Protein AF-A0A9D3Z5L4-F1 (afdb_monomer_lite)

Organism: Dreissena polymorpha (NCBI:txid45954)

Foldseek 3Di:
DDDPDPPDPPDPPPPDDPVNCVCVVVVVVVVVVVLVVVCVVVVNDPPVDPVVVVVVVVVVVVVVVVVVVVVVCCVVVPPDDVDVFDADPPPRDTDDPVPPVVVVVVVVVVVVVVVVPDDDD

Radius of gyration: 31.73 Å; chains: 1; bounding box: 49×36×101 Å

pLDDT: mean 70.04, std 13.95, range [32.72, 93.44]

Secondary structure (DSSP, 8-state):
--------S----TT--HHHHHHHHHHHHHHHHHHHHHHHHHT----SSHHHHHHHHHHHHHHHHHHHHHHHHHHHT-S----SS-B-TTT-PBPPGGG-HHHHHHHHHHHHHHHTT----

Sequence (121 aa):
MRSLKNTGRHSHSSGNSEVMNNPWTFSAHVTSEYNSAMQDFTELAYTINPKHKDSTEVLIKGDASDLEKMQTKITNCSPYTAYPLLKNIVNWIMAGSDVNVHALQEVRNKIIRYIVGKSTT

Structure (mmCIF, N/CA/C/O backbone):
data_AF-A0A9D3Z5L4-F1
#
_entry.id   AF-A0A9D3Z5L4-F1
#
loop_
_atom_site.group_PDB
_atom_site.id
_atom_site.type_symbol
_atom_site.label_atom_id
_atom_site.label_alt_id
_atom_site.label_comp_id
_atom_site.label_asym_id
_atom_site.label_entity_id
_atom_site.label_seq_id
_atom_site.pdbx_PDB_ins_code
_atom_site.Cartn_x
_atom_site.Cartn_y
_atom_site.Cartn_z
_atom_site.occupancy
_atom_site.B_iso_or_equiv
_atom_site.auth_seq_id
_atom_site.auth_comp_id
_atom_site.auth_asym_id
_atom_site.auth_atom_id
_atom_site.pdbx_PDB_model_num
ATOM 1 N N . MET A 1 1 ? 15.621 -8.835 31.046 1.00 45.22 1 MET A N 1
ATOM 2 C CA . MET A 1 1 ? 15.462 -7.403 31.394 1.00 45.22 1 MET A CA 1
ATOM 3 C C . MET A 1 1 ? 14.520 -6.708 30.416 1.00 45.22 1 MET A C 1
ATOM 5 O O . MET A 1 1 ? 14.937 -6.344 29.327 1.00 45.22 1 MET A O 1
ATOM 9 N N . ARG A 1 2 ? 13.267 -6.511 30.832 1.00 32.72 2 ARG A N 1
ATOM 10 C CA . ARG A 1 2 ? 12.481 -5.271 30.684 1.00 32.72 2 ARG A CA 1
ATOM 11 C C . ARG A 1 2 ? 11.285 -5.437 31.624 1.00 32.72 2 ARG A C 1
ATOM 13 O O . ARG A 1 2 ? 10.389 -6.223 31.361 1.00 32.72 2 ARG A O 1
ATOM 20 N N . SER A 1 3 ? 11.383 -4.810 32.792 1.00 38.03 3 SER A N 1
ATOM 21 C CA . SER A 1 3 ? 10.346 -4.821 33.824 1.00 38.03 3 SER A CA 1
ATOM 22 C C . SER A 1 3 ? 9.182 -3.955 33.342 1.00 38.03 3 SER A C 1
ATOM 24 O O . SER A 1 3 ? 9.385 -2.778 33.031 1.00 38.03 3 SER A O 1
ATOM 26 N N . LEU A 1 4 ? 7.987 -4.544 33.245 1.00 44.00 4 LEU A N 1
ATOM 27 C CA . LEU A 1 4 ? 6.737 -3.806 33.088 1.00 44.00 4 LEU A CA 1
ATOM 28 C C . LEU A 1 4 ? 6.502 -3.050 34.401 1.00 44.00 4 LEU A C 1
ATOM 30 O O . LEU A 1 4 ? 6.058 -3.617 35.396 1.00 44.00 4 LEU A O 1
ATOM 34 N N . LYS A 1 5 ? 6.862 -1.767 34.446 1.00 43.34 5 LYS A N 1
ATOM 35 C CA . LYS A 1 5 ? 6.434 -0.905 35.546 1.00 43.34 5 LYS A CA 1
ATOM 36 C C . LYS A 1 5 ? 4.956 -0.600 35.330 1.00 43.34 5 LYS A C 1
ATOM 38 O O . LYS A 1 5 ? 4.619 0.180 34.446 1.00 43.34 5 LYS A O 1
ATOM 43 N N . ASN A 1 6 ? 4.095 -1.210 36.143 1.00 43.62 6 ASN A N 1
ATOM 44 C CA . ASN A 1 6 ? 2.692 -0.830 36.263 1.00 43.62 6 ASN A CA 1
ATOM 45 C C . ASN A 1 6 ? 2.610 0.630 36.732 1.00 43.62 6 ASN A C 1
ATOM 47 O O . ASN A 1 6 ? 2.707 0.930 37.921 1.00 43.62 6 ASN A O 1
ATOM 51 N N . THR A 1 7 ? 2.426 1.560 35.800 1.00 46.28 7 THR A N 1
ATOM 52 C CA . THR A 1 7 ? 1.966 2.921 36.096 1.00 46.28 7 THR A CA 1
ATOM 53 C C . THR A 1 7 ? 0.476 2.877 36.412 1.00 46.28 7 THR A C 1
ATOM 55 O O . THR A 1 7 ? -0.371 3.238 35.604 1.00 46.28 7 THR A O 1
ATOM 58 N N . GLY A 1 8 ? 0.166 2.398 37.613 1.00 43.88 8 GLY A N 1
ATOM 59 C CA . GLY A 1 8 ? -1.155 2.440 38.219 1.00 43.88 8 GLY A CA 1
ATOM 60 C C . GLY A 1 8 ? -0.988 2.858 39.669 1.00 43.88 8 GLY A C 1
ATOM 61 O O . GLY A 1 8 ? -0.481 2.104 40.493 1.00 43.88 8 GLY A O 1
ATOM 62 N N . ARG A 1 9 ? -1.370 4.093 39.985 1.00 43.31 9 ARG A N 1
ATOM 63 C CA . ARG A 1 9 ? -1.251 4.717 41.309 1.00 43.31 9 ARG A CA 1
ATOM 64 C C . ARG A 1 9 ? -2.306 4.166 42.283 1.00 43.31 9 ARG A C 1
ATOM 66 O O . ARG A 1 9 ? -3.059 4.940 42.860 1.00 43.31 9 ARG A O 1
ATOM 73 N N . HIS A 1 10 ? -2.402 2.844 42.408 1.00 44.38 10 HIS A N 1
ATOM 74 C CA . HIS A 1 10 ? -3.331 2.118 43.280 1.00 44.38 10 HIS A CA 1
ATOM 75 C C . HIS A 1 10 ? -2.680 0.804 43.725 1.00 44.38 10 HIS A C 1
ATOM 77 O O . HIS A 1 10 ? -2.971 -0.242 43.164 1.00 44.38 10 HIS A O 1
ATOM 83 N N . SER A 1 11 ? -1.753 0.869 44.687 1.00 45.19 11 SER A N 1
ATOM 84 C CA . SER A 1 11 ? -1.320 -0.258 45.540 1.00 45.19 11 SER A CA 1
ATOM 85 C C . SER A 1 11 ? -0.323 0.238 46.601 1.00 45.19 11 SER A C 1
ATOM 87 O O . SER A 1 11 ? 0.829 -0.178 46.631 1.00 45.19 11 SER A O 1
ATOM 89 N N . HIS A 1 12 ? -0.739 1.146 47.489 1.00 42.44 12 HIS A N 1
ATOM 90 C CA . HIS A 1 12 ? -0.035 1.347 48.766 1.00 42.44 12 HIS A CA 1
ATOM 91 C C . HIS A 1 12 ? -0.607 0.390 49.826 1.00 42.44 12 HIS A C 1
ATOM 93 O O . HIS A 1 12 ? -1.043 0.816 50.888 1.00 42.44 12 HIS A O 1
ATOM 99 N N . SER A 1 13 ? -0.629 -0.912 49.536 1.00 47.75 13 SER A N 1
ATOM 100 C CA . SER A 1 13 ? -0.830 -1.945 50.556 1.00 47.75 13 SER A CA 1
ATOM 101 C C . SER A 1 13 ? 0.417 -2.821 50.588 1.00 47.75 13 SER A C 1
ATOM 103 O O . SER A 1 13 ? 0.577 -3.746 49.790 1.00 47.75 13 SER A O 1
ATOM 105 N N . SER A 1 14 ? 1.338 -2.482 51.489 1.00 50.44 14 SER A N 1
ATOM 106 C CA . SER A 1 14 ? 2.474 -3.326 51.851 1.00 50.44 14 SER A CA 1
ATOM 107 C C . SER A 1 14 ? 1.938 -4.643 52.423 1.00 50.44 14 SER A C 1
ATOM 109 O O . SER A 1 14 ? 1.551 -4.694 53.588 1.00 50.44 14 SER A O 1
ATOM 111 N N . GLY A 1 15 ? 1.844 -5.686 51.596 1.00 55.09 15 GLY A N 1
ATOM 112 C CA . GLY A 1 15 ? 1.347 -6.991 52.043 1.00 55.09 15 GLY A CA 1
ATOM 113 C C . GLY A 1 15 ? 1.007 -7.999 50.946 1.00 55.09 15 GLY A C 1
ATOM 114 O O . GLY A 1 15 ? 0.987 -9.192 51.224 1.00 55.09 15 GLY A O 1
ATOM 115 N N . ASN A 1 16 ? 0.789 -7.569 49.701 1.00 54.38 16 ASN A N 1
ATOM 116 C CA . ASN A 1 16 ? 0.363 -8.495 48.648 1.00 54.38 16 ASN A CA 1
ATOM 117 C C . ASN A 1 16 ? 1.583 -9.025 47.885 1.00 54.38 16 ASN A C 1
ATOM 119 O O . ASN A 1 16 ? 2.241 -8.273 47.165 1.00 54.38 16 ASN A O 1
ATOM 123 N N . SER A 1 17 ? 1.891 -10.315 48.039 1.00 61.94 17 SER A N 1
ATOM 124 C CA . SER A 1 17 ? 2.898 -10.984 47.210 1.00 61.94 17 SER A CA 1
ATOM 125 C C . SER A 1 17 ? 2.416 -11.069 45.754 1.00 61.94 17 SER A C 1
ATOM 127 O O . SER A 1 17 ? 1.213 -11.150 45.495 1.00 61.94 17 SER A O 1
ATOM 129 N N . GLU A 1 18 ? 3.335 -11.070 44.782 1.00 58.22 18 GLU A N 1
ATOM 130 C CA . GLU A 1 18 ? 3.000 -11.198 43.347 1.00 58.22 18 GLU A CA 1
ATOM 131 C C . GLU A 1 18 ? 2.110 -12.418 43.059 1.00 58.22 18 GLU A C 1
ATOM 133 O O . GLU A 1 18 ? 1.223 -12.354 42.212 1.00 5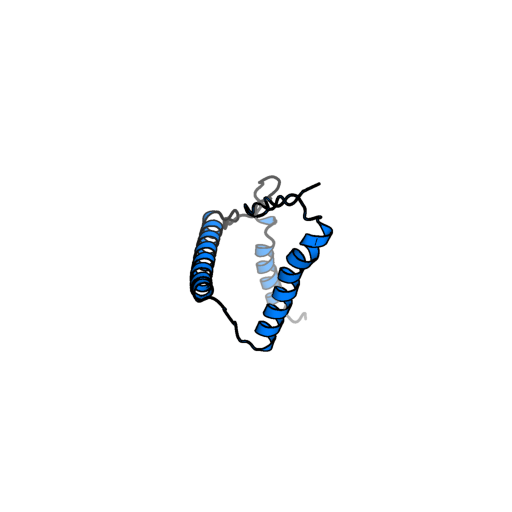8.22 18 GLU A O 1
ATOM 138 N N . VAL A 1 19 ? 2.271 -13.497 43.832 1.00 63.50 19 VAL A N 1
ATOM 139 C CA . VAL A 1 19 ? 1.458 -14.720 43.748 1.00 63.50 19 VAL A CA 1
ATOM 140 C C . VAL A 1 19 ? -0.020 -14.457 44.051 1.00 63.50 19 VAL A C 1
ATOM 142 O O . VAL A 1 19 ? -0.881 -15.082 43.441 1.00 63.50 19 VAL A O 1
ATOM 145 N N . MET A 1 20 ? -0.337 -13.518 44.947 1.00 61.69 20 MET A N 1
ATOM 146 C CA . MET A 1 20 ? -1.723 -13.164 45.282 1.00 61.69 20 MET A CA 1
ATOM 147 C C . MET A 1 20 ? -2.337 -12.162 44.300 1.00 61.69 20 MET A C 1
ATOM 149 O O . MET A 1 20 ? -3.549 -12.181 44.097 1.00 61.69 20 MET A O 1
ATOM 153 N N . ASN A 1 21 ? -1.524 -11.318 43.659 1.00 60.47 21 ASN A N 1
ATOM 154 C CA . ASN A 1 21 ? -1.993 -10.372 42.637 1.00 60.47 21 ASN A CA 1
ATOM 155 C C . ASN A 1 21 ? -2.130 -11.020 41.250 1.00 60.47 21 ASN A C 1
ATOM 157 O O . ASN A 1 21 ? -2.931 -10.559 40.434 1.00 60.47 21 ASN A O 1
ATOM 161 N N . ASN A 1 22 ? -1.381 -12.092 40.979 1.00 64.12 22 ASN A N 1
ATOM 162 C CA . ASN A 1 22 ? -1.401 -12.796 39.698 1.00 64.12 22 ASN A CA 1
ATOM 163 C C . ASN A 1 22 ? -2.805 -13.269 39.286 1.00 64.12 22 ASN A C 1
ATOM 165 O O . ASN A 1 22 ? -3.215 -12.930 38.180 1.00 64.12 22 ASN A O 1
ATOM 169 N N . PRO A 1 23 ? -3.589 -13.969 40.130 1.00 66.44 23 PRO A N 1
ATOM 170 C CA . PRO A 1 23 ? -4.930 -14.416 39.760 1.00 66.44 23 PRO A CA 1
ATOM 171 C C . PRO A 1 23 ? -5.850 -13.268 39.343 1.00 66.44 23 PRO A C 1
ATOM 173 O O . PRO A 1 23 ? -6.597 -13.414 38.386 1.00 66.44 23 PRO A O 1
ATOM 176 N N . TRP A 1 24 ? -5.758 -12.113 40.007 1.00 63.75 24 TRP A N 1
ATOM 177 C CA . TRP A 1 24 ? -6.545 -10.918 39.678 1.00 63.75 24 TRP A CA 1
ATOM 178 C C . TRP A 1 24 ? -6.068 -10.212 38.411 1.00 63.75 24 TRP A C 1
ATOM 180 O O . TRP A 1 24 ? -6.864 -9.644 37.668 1.00 63.75 24 TRP A O 1
ATOM 190 N N . THR A 1 25 ? -4.763 -10.250 38.155 1.00 65.75 25 THR A N 1
ATOM 191 C CA . THR A 1 25 ? -4.170 -9.643 36.959 1.00 65.75 25 THR A CA 1
ATOM 192 C C . THR A 1 25 ? -4.462 -10.506 35.730 1.00 65.75 25 THR A C 1
ATOM 194 O O . THR A 1 25 ? -4.815 -9.992 34.671 1.00 65.75 25 THR A O 1
ATOM 197 N N . PHE A 1 26 ? -4.389 -11.829 35.879 1.00 69.06 26 PHE A N 1
ATOM 198 C CA . PHE A 1 26 ? -4.688 -12.786 34.818 1.00 69.06 26 PHE A CA 1
ATOM 199 C C . PHE A 1 26 ? -6.188 -13.004 34.608 1.00 69.06 26 PHE A C 1
ATOM 201 O O . PHE A 1 26 ? -6.594 -13.258 33.475 1.00 69.06 26 PHE A O 1
ATOM 208 N N . SER A 1 27 ? -7.030 -12.852 35.637 1.00 70.12 27 SER A N 1
ATOM 209 C CA . SER A 1 27 ? -8.482 -12.995 35.476 1.00 70.12 27 SER A CA 1
ATOM 210 C C . SER A 1 27 ? -9.045 -11.964 34.504 1.00 70.12 27 SER A C 1
ATOM 212 O O . SER A 1 27 ? -9.900 -12.315 33.697 1.00 70.12 27 SER A O 1
ATOM 214 N N . ALA A 1 28 ? -8.529 -10.732 34.492 1.00 70.94 28 ALA A N 1
ATOM 215 C CA . ALA A 1 28 ? -8.944 -9.710 33.533 1.00 70.94 28 ALA A CA 1
ATOM 216 C C . ALA A 1 28 ? -8.689 -10.137 32.074 1.00 70.94 28 ALA A C 1
ATOM 218 O O . ALA A 1 28 ? -9.571 -9.985 31.231 1.00 70.94 28 ALA A O 1
ATOM 219 N N . HIS A 1 29 ? -7.525 -10.727 31.786 1.00 67.94 29 HIS A N 1
ATOM 220 C CA . HIS A 1 29 ? -7.189 -11.215 30.445 1.00 67.94 29 HIS A CA 1
ATOM 221 C C . HIS A 1 29 ? -8.049 -12.414 30.036 1.00 67.94 29 HIS A C 1
ATOM 223 O O . HIS A 1 29 ? -8.647 -12.390 28.964 1.00 67.94 29 HIS A O 1
ATOM 229 N N . VAL A 1 30 ? -8.200 -13.408 30.917 1.00 74.31 30 VAL A N 1
ATOM 230 C CA . VAL A 1 30 ? -9.038 -14.594 30.659 1.00 74.31 30 VAL A CA 1
ATOM 231 C C . VAL A 1 30 ? -10.500 -14.200 30.423 1.00 74.31 30 VAL A C 1
ATOM 233 O O . VAL A 1 30 ? -11.151 -14.699 29.507 1.00 74.31 30 VAL A O 1
ATOM 236 N N . THR A 1 31 ? -11.017 -13.259 31.215 1.00 73.81 31 THR A N 1
ATOM 237 C CA . THR A 1 31 ? -12.398 -12.776 31.067 1.00 73.81 31 THR A CA 1
ATOM 238 C C . THR A 1 31 ? -12.562 -11.952 29.788 1.00 73.81 31 THR A C 1
ATOM 240 O O . THR A 1 31 ? -13.610 -12.021 29.149 1.00 73.81 31 THR A O 1
ATOM 243 N N . SER A 1 32 ? -11.531 -11.205 29.377 1.00 74.88 32 SER A N 1
ATOM 244 C CA . SER A 1 32 ? -11.532 -10.458 28.116 1.00 74.88 32 SER A CA 1
ATOM 245 C C . SER A 1 32 ? -11.557 -11.383 26.902 1.00 74.88 32 SER A C 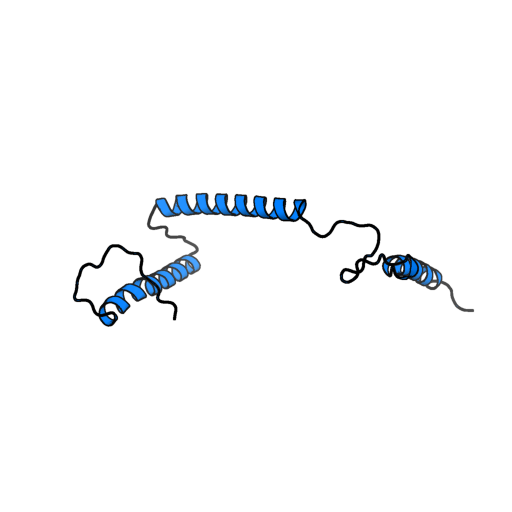1
ATOM 247 O O . SER A 1 32 ? -12.318 -11.120 25.979 1.00 74.88 32 SER A O 1
ATOM 249 N N . GLU A 1 33 ? -10.766 -12.457 26.896 1.00 79.88 33 GLU A N 1
ATOM 250 C CA . GLU A 1 33 ? -10.751 -13.424 25.790 1.00 79.88 33 GLU A CA 1
ATOM 251 C C . GLU A 1 33 ? -12.090 -14.150 25.655 1.00 79.88 33 GLU A C 1
ATOM 253 O O . GLU A 1 33 ? -12.624 -14.257 24.552 1.00 79.88 33 GLU A O 1
ATOM 258 N N . TYR A 1 34 ? -12.675 -14.578 26.779 1.00 79.81 34 TYR A N 1
ATOM 259 C CA . TYR A 1 34 ? -14.002 -15.189 26.775 1.00 79.81 34 TYR A CA 1
ATOM 260 C C . TYR A 1 34 ? -15.069 -14.216 26.257 1.00 79.81 34 TYR A C 1
ATOM 262 O O . TYR A 1 34 ? -15.935 -14.596 25.473 1.00 79.81 34 TYR A O 1
ATOM 270 N N . ASN A 1 35 ? -14.992 -12.943 26.656 1.00 75.31 35 ASN A N 1
ATOM 271 C CA . ASN A 1 35 ? -15.914 -11.916 26.185 1.00 75.31 35 ASN A CA 1
ATOM 272 C C . ASN A 1 35 ? -15.773 -11.676 24.673 1.00 75.31 35 ASN A C 1
ATOM 274 O O . ASN A 1 35 ? -16.782 -11.640 23.977 1.00 75.31 35 ASN A O 1
ATOM 278 N N . SER A 1 36 ? -14.546 -11.583 24.151 1.00 77.06 36 SER A N 1
ATOM 279 C CA . SER A 1 36 ? -14.306 -11.454 22.708 1.00 77.06 36 SER A CA 1
ATOM 280 C C . SER A 1 36 ? -14.841 -12.659 21.932 1.00 77.06 36 SER A C 1
ATOM 282 O O . SER A 1 36 ? -15.596 -12.479 20.984 1.00 77.06 36 SER A O 1
ATOM 284 N N . ALA A 1 37 ? -14.550 -13.884 22.382 1.00 83.06 37 ALA A N 1
ATOM 285 C CA . ALA A 1 37 ? -15.036 -15.101 21.730 1.00 83.06 37 ALA A CA 1
ATOM 286 C C . ALA A 1 37 ? -16.573 -15.185 21.710 1.00 83.06 37 ALA A C 1
ATOM 288 O O . ALA A 1 37 ? -17.164 -15.621 20.723 1.00 83.06 37 ALA A O 1
ATOM 289 N N . MET A 1 38 ? -17.234 -14.741 22.782 1.00 80.44 38 MET A N 1
ATOM 290 C CA . MET A 1 38 ? -18.696 -14.681 22.836 1.00 80.44 38 MET A CA 1
ATOM 291 C C . MET A 1 38 ? -19.274 -13.598 21.919 1.00 80.44 38 MET A C 1
ATOM 293 O O . MET A 1 38 ? -20.339 -13.813 21.341 1.00 80.44 38 MET A O 1
ATOM 297 N N . GLN A 1 39 ? -18.600 -12.457 21.762 1.00 79.94 39 GLN A N 1
ATOM 298 C CA . GLN A 1 39 ? -19.015 -11.410 20.820 1.00 79.94 39 GLN A CA 1
ATOM 299 C C . GLN A 1 39 ? -18.867 -11.878 19.371 1.00 79.94 39 GLN A C 1
ATOM 301 O O . GLN A 1 39 ? -19.796 -11.697 18.588 1.00 79.94 39 GLN A O 1
ATOM 306 N N . ASP A 1 40 ? -17.764 -12.554 19.045 1.00 81.25 40 ASP A N 1
ATOM 307 C CA . ASP A 1 40 ? -17.535 -13.140 17.721 1.00 81.25 40 ASP A CA 1
ATOM 308 C C . ASP A 1 40 ? -18.564 -14.235 17.406 1.00 81.25 40 ASP A C 1
ATOM 310 O O . ASP A 1 40 ? -19.107 -14.283 16.306 1.00 81.25 40 ASP A O 1
ATOM 314 N N . PHE A 1 41 ? -18.886 -15.092 18.382 1.00 83.69 41 PHE A N 1
ATOM 315 C CA . PHE A 1 41 ? -19.875 -16.161 18.215 1.00 83.69 41 PHE A CA 1
ATOM 316 C C . PHE A 1 41 ? -21.305 -15.639 18.024 1.00 83.69 41 PHE A C 1
ATOM 318 O O . PHE A 1 41 ? -22.107 -16.264 17.332 1.00 83.69 41 PHE A O 1
ATOM 325 N N . THR A 1 42 ? -21.649 -14.526 18.671 1.00 81.00 42 THR A N 1
ATOM 326 C CA . THR A 1 42 ? -23.015 -13.980 18.652 1.00 81.00 42 THR A CA 1
ATOM 327 C C . THR A 1 42 ? -23.211 -12.861 17.636 1.00 81.00 42 THR A C 1
ATOM 329 O O . THR A 1 42 ? -24.343 -12.418 17.464 1.00 81.00 42 THR A O 1
ATOM 332 N N . GLU A 1 43 ? -22.136 -12.385 17.000 1.00 69.88 43 GLU A N 1
ATOM 333 C CA . GLU A 1 43 ? -22.099 -11.164 16.176 1.00 69.88 43 GLU A CA 1
ATOM 334 C C . GLU A 1 43 ? -22.653 -9.919 16.904 1.00 69.88 43 GLU A C 1
ATOM 336 O O . GLU A 1 43 ? -23.024 -8.913 16.294 1.00 69.88 43 GLU A O 1
ATOM 341 N N . LEU A 1 44 ? -22.708 -9.965 18.238 1.00 66.75 44 LEU A N 1
ATOM 342 C CA . LEU A 1 44 ? -23.244 -8.909 19.083 1.00 66.75 44 LEU A CA 1
ATOM 343 C C . LEU A 1 44 ? -22.112 -8.305 19.906 1.00 66.75 44 LEU A C 1
ATOM 345 O O . LEU A 1 44 ? -21.671 -8.865 20.907 1.00 66.75 44 LEU A O 1
ATOM 349 N N . ALA A 1 45 ? -21.679 -7.106 19.518 1.00 63.22 45 ALA A N 1
ATOM 350 C CA . ALA A 1 45 ? -20.737 -6.320 20.303 1.00 63.22 45 ALA A CA 1
ATOM 351 C C . ALA A 1 45 ? -21.433 -5.758 21.557 1.00 63.22 45 ALA A C 1
ATOM 353 O O . ALA A 1 45 ? -22.037 -4.681 21.539 1.00 63.22 45 ALA A O 1
ATOM 354 N N . TYR A 1 46 ? -21.357 -6.490 22.671 1.00 58.31 46 TYR A N 1
ATOM 355 C CA . TYR A 1 46 ? -21.830 -6.016 23.971 1.00 58.31 46 TYR A CA 1
ATOM 356 C C . TYR A 1 46 ? -20.863 -4.976 24.551 1.00 58.31 46 TYR A C 1
ATOM 358 O O . TYR A 1 46 ? -19.981 -5.266 25.361 1.00 58.31 46 TYR A O 1
ATOM 366 N N . THR A 1 47 ? -21.046 -3.713 24.165 1.00 57.38 47 THR A N 1
ATOM 367 C CA . THR A 1 47 ? -20.381 -2.589 24.831 1.00 57.38 47 THR A CA 1
ATOM 368 C C . THR A 1 47 ? -21.101 -2.276 26.140 1.00 57.38 47 THR A C 1
ATOM 370 O O . THR A 1 47 ? -22.160 -1.654 26.147 1.00 57.38 47 THR A O 1
ATOM 373 N N . ILE A 1 48 ? -20.504 -2.681 27.262 1.00 57.97 48 ILE A N 1
ATOM 374 C CA . ILE A 1 48 ? -21.034 -2.477 28.625 1.00 57.97 48 ILE A CA 1
ATOM 375 C C . ILE A 1 48 ? -21.088 -0.977 29.001 1.00 57.97 48 ILE A C 1
ATOM 377 O O . ILE A 1 48 ? -21.765 -0.584 29.946 1.00 57.97 48 ILE A O 1
ATOM 381 N N . ASN A 1 49 ? -20.391 -0.112 28.254 1.00 54.50 49 ASN A N 1
ATOM 382 C CA . ASN A 1 49 ? -20.315 1.321 28.518 1.00 54.50 49 ASN A CA 1
ATOM 383 C C . ASN A 1 49 ? -20.604 2.131 27.240 1.00 54.50 49 ASN A C 1
ATOM 385 O O . ASN A 1 49 ? -19.884 1.951 26.253 1.00 54.50 49 ASN A O 1
ATOM 389 N N . PRO A 1 50 ? -21.569 3.070 27.260 1.00 57.59 50 PRO A N 1
ATOM 390 C CA . PRO A 1 50 ? -21.826 3.994 26.151 1.00 57.59 50 PRO A CA 1
ATOM 391 C C . PRO A 1 50 ? -20.567 4.724 25.660 1.00 57.59 50 PRO A C 1
ATOM 393 O O . PRO A 1 50 ? -20.408 4.938 24.465 1.00 57.59 50 PRO A O 1
ATOM 396 N N . LYS A 1 51 ? -19.612 5.000 26.562 1.00 51.84 51 LYS A N 1
ATOM 397 C CA . LYS A 1 51 ? -18.329 5.642 26.227 1.00 51.84 51 LYS A CA 1
ATOM 398 C C . LYS A 1 51 ? -17.460 4.835 25.255 1.00 51.84 51 LYS A C 1
ATOM 400 O O . LYS A 1 51 ? -16.662 5.422 24.533 1.00 51.84 51 LYS A O 1
ATOM 405 N N . HIS A 1 52 ? -17.583 3.505 25.231 1.00 53.03 52 HIS A N 1
ATOM 406 C CA . HIS A 1 52 ? -16.848 2.673 24.272 1.00 53.03 52 HIS A CA 1
ATOM 407 C C . HIS A 1 52 ? -17.448 2.755 22.870 1.00 53.03 52 HIS A C 1
ATOM 409 O O . HIS A 1 52 ? -16.704 2.650 21.906 1.00 53.03 52 HIS A O 1
ATOM 415 N N . L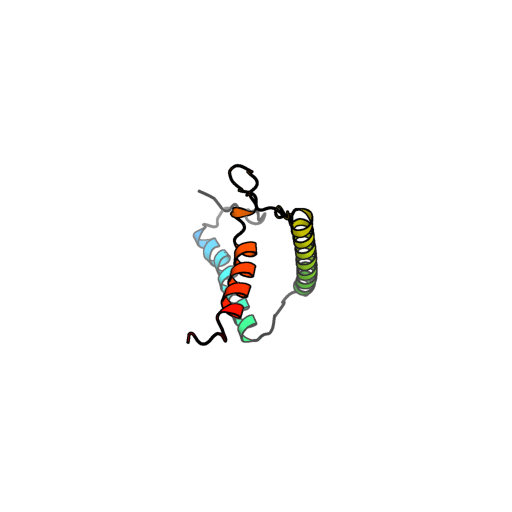YS A 1 53 ? -18.752 3.026 22.756 1.00 54.69 53 LYS A N 1
ATOM 416 C CA . LYS A 1 53 ? -19.440 3.208 21.474 1.00 54.69 53 LYS A CA 1
ATOM 417 C C . LYS A 1 53 ? -18.953 4.474 20.759 1.00 54.69 53 LYS A C 1
ATOM 419 O O . LYS A 1 53 ? -18.588 4.416 19.589 1.00 54.69 53 LYS A O 1
ATOM 424 N N . ASP A 1 54 ? -18.835 5.572 21.507 1.00 53.72 54 ASP A N 1
ATOM 425 C CA . ASP A 1 54 ? -18.271 6.834 21.005 1.00 53.72 54 ASP A CA 1
ATOM 426 C C . ASP A 1 54 ? -16.763 6.712 20.735 1.00 53.72 54 ASP A C 1
ATOM 428 O O . ASP A 1 54 ? -16.247 7.254 19.758 1.00 53.72 54 ASP A O 1
ATOM 432 N N . SER A 1 55 ? -16.043 5.943 21.565 1.00 57.75 55 SER A N 1
ATOM 433 C CA . SER A 1 55 ? -14.627 5.640 21.331 1.00 57.75 55 SER A CA 1
ATOM 434 C C . SER A 1 55 ? -14.417 4.894 20.015 1.00 57.75 55 SER A C 1
ATOM 436 O O . SER A 1 55 ? -13.435 5.170 19.335 1.00 57.75 55 SER A O 1
ATOM 438 N N . THR A 1 56 ? -15.310 3.977 19.634 1.00 66.31 56 THR A N 1
ATOM 439 C CA . THR A 1 56 ? -15.216 3.259 18.357 1.00 66.31 56 THR A CA 1
ATOM 440 C C . THR A 1 56 ? -15.379 4.205 17.167 1.00 66.31 56 THR A C 1
ATOM 442 O O . THR A 1 56 ? -14.603 4.119 16.222 1.00 66.31 56 THR A O 1
ATOM 445 N N . GLU A 1 57 ? -16.317 5.156 17.213 1.00 72.38 57 GLU A N 1
ATOM 446 C CA . GLU A 1 57 ? -16.497 6.129 16.125 1.00 72.38 57 GLU A CA 1
ATOM 447 C C . GLU A 1 57 ? -15.301 7.085 15.996 1.00 72.38 57 GLU A C 1
ATOM 449 O O . GLU A 1 57 ? -14.829 7.356 14.889 1.00 72.38 57 GLU A O 1
ATOM 454 N N . VAL A 1 58 ? -14.781 7.576 17.125 1.00 74.94 58 VAL A N 1
ATOM 455 C CA . VAL A 1 58 ? -13.589 8.436 17.150 1.00 74.94 58 VAL A CA 1
ATOM 456 C C . VAL A 1 58 ? -12.363 7.691 16.621 1.00 74.94 58 VAL A C 1
ATOM 458 O O . VAL A 1 58 ? -11.593 8.276 15.862 1.00 74.94 58 VAL A O 1
ATOM 461 N N . LEU A 1 59 ? -12.202 6.410 16.968 1.00 74.44 59 LEU A N 1
ATOM 462 C CA . LEU A 1 59 ? -11.123 5.566 16.449 1.00 74.44 59 LEU A CA 1
ATOM 463 C C . LEU A 1 59 ? -11.258 5.348 14.939 1.00 74.44 59 LEU A C 1
ATOM 465 O O . LEU A 1 59 ? -10.305 5.613 14.221 1.00 74.44 59 LEU A O 1
ATOM 469 N N . ILE A 1 60 ? -12.446 4.993 14.439 1.00 78.06 60 ILE A N 1
ATOM 470 C CA . ILE A 1 60 ? -12.688 4.811 12.996 1.00 78.06 60 ILE A CA 1
ATOM 471 C C . ILE A 1 60 ? -12.367 6.094 12.213 1.00 78.06 60 ILE A C 1
ATOM 473 O O . ILE A 1 60 ? -11.721 6.049 11.166 1.00 78.06 60 ILE A O 1
ATOM 477 N N . LYS A 1 61 ? -12.795 7.257 12.721 1.00 81.19 61 LYS A N 1
ATOM 478 C CA . LYS A 1 61 ? -12.489 8.561 12.108 1.00 81.19 61 LYS A CA 1
ATOM 479 C C . LYS A 1 61 ? -10.997 8.897 12.176 1.00 81.19 61 LYS A C 1
ATOM 481 O O . LYS A 1 61 ? -10.460 9.467 11.225 1.00 81.19 61 LYS A O 1
ATOM 486 N N . GLY A 1 62 ? -10.339 8.555 13.282 1.00 86.19 62 GLY A N 1
ATOM 487 C CA . GLY A 1 62 ? -8.895 8.705 13.457 1.00 86.19 62 GLY A CA 1
ATOM 488 C C . GLY A 1 62 ? -8.111 7.860 12.456 1.00 86.19 62 GLY A C 1
ATOM 489 O O . GLY A 1 62 ? -7.290 8.401 11.718 1.00 86.19 62 GLY A O 1
ATOM 490 N N . ASP A 1 63 ? -8.443 6.575 12.360 1.00 83.38 63 ASP A N 1
ATOM 491 C CA . ASP A 1 63 ? -7.819 5.623 11.441 1.00 83.38 63 ASP A CA 1
ATOM 492 C C . ASP A 1 63 ? -7.988 6.064 9.983 1.00 83.38 63 ASP A C 1
ATOM 494 O O . ASP A 1 63 ? -7.021 6.077 9.221 1.00 83.38 63 ASP A O 1
ATOM 498 N N . ALA A 1 64 ? -9.189 6.513 9.596 1.00 87.75 64 ALA A N 1
ATOM 499 C CA . ALA A 1 64 ? -9.437 7.055 8.261 1.00 87.75 64 ALA A CA 1
ATOM 500 C C . ALA A 1 64 ? -8.558 8.286 7.964 1.00 87.75 64 ALA A C 1
ATOM 502 O O . ALA A 1 64 ? -7.915 8.353 6.915 1.00 87.75 64 ALA A O 1
ATOM 503 N N . SER A 1 65 ? -8.465 9.229 8.909 1.00 92.00 65 SER A N 1
ATOM 504 C CA . SER A 1 65 ? -7.606 10.415 8.776 1.00 92.00 65 SER A CA 1
ATOM 505 C C . SER A 1 65 ? -6.124 10.051 8.663 1.00 92.00 65 SER A C 1
ATOM 507 O O . SER A 1 65 ? -5.374 10.677 7.908 1.00 92.00 65 SER A O 1
ATOM 509 N N . ASP A 1 66 ? -5.673 9.045 9.405 1.00 90.50 66 ASP A N 1
ATOM 510 C CA . ASP A 1 66 ? -4.282 8.613 9.372 1.00 90.50 66 ASP A CA 1
ATOM 511 C C . ASP A 1 66 ? -3.940 7.882 8.071 1.00 90.50 66 ASP A C 1
ATOM 513 O O . ASP A 1 66 ? -2.873 8.135 7.502 1.00 90.50 66 ASP A O 1
ATOM 517 N N . LEU A 1 67 ? -4.861 7.079 7.530 1.00 93.19 67 LEU A N 1
ATOM 518 C CA . LEU A 1 67 ? -4.718 6.488 6.198 1.00 93.19 67 LEU A CA 1
ATOM 519 C C . LEU A 1 67 ? -4.606 7.562 5.106 1.00 93.19 67 LEU A C 1
ATOM 521 O O . LEU A 1 67 ? -3.707 7.478 4.266 1.00 93.19 67 LEU A O 1
ATOM 525 N N . GLU A 1 68 ? -5.428 8.613 5.151 1.00 93.44 68 GLU A N 1
ATOM 526 C CA . GLU A 1 68 ? -5.333 9.739 4.208 1.00 93.44 68 GLU A CA 1
ATOM 527 C C . GLU A 1 68 ? -3.977 10.457 4.297 1.00 93.44 68 GLU A C 1
ATOM 529 O O . GLU A 1 68 ? -3.350 10.769 3.275 1.00 93.44 68 GLU A O 1
ATOM 534 N N . LYS A 1 69 ? -3.464 10.682 5.515 1.00 92.00 69 LYS A N 1
ATOM 535 C CA . LYS A 1 69 ? -2.131 11.277 5.721 1.00 92.00 69 LYS A CA 1
ATOM 536 C C . LYS A 1 69 ? -1.026 10.384 5.164 1.00 92.00 69 LYS A C 1
ATOM 538 O O . LYS A 1 69 ? -0.085 10.899 4.552 1.00 92.00 69 LYS A O 1
ATOM 543 N N . MET A 1 70 ? -1.109 9.070 5.378 1.00 88.94 70 MET A N 1
ATOM 544 C CA . MET A 1 70 ? -0.139 8.117 4.834 1.00 88.94 70 MET A CA 1
ATOM 545 C C . MET A 1 70 ? -0.177 8.112 3.307 1.00 88.94 70 MET A C 1
ATOM 547 O O . MET A 1 70 ? 0.872 8.256 2.680 1.00 88.94 70 MET A O 1
ATOM 551 N N . GLN A 1 71 ? -1.364 8.039 2.706 1.00 90.56 71 GLN A N 1
ATOM 552 C CA . GLN A 1 71 ? -1.535 8.078 1.255 1.00 90.56 71 GLN A CA 1
ATOM 553 C C . GLN A 1 71 ? -0.971 9.369 0.6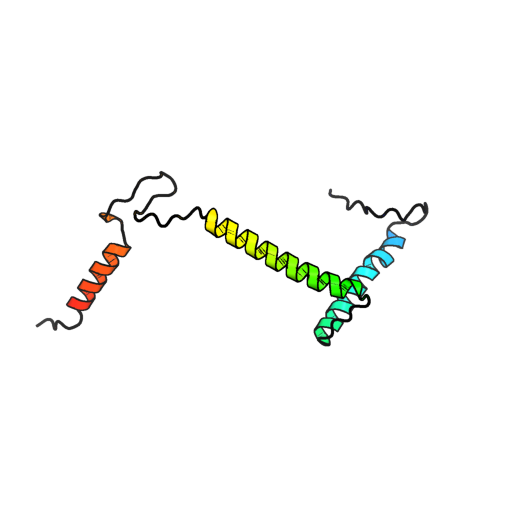51 1.00 90.56 71 GLN A C 1
ATOM 555 O O . GLN A 1 71 ? -0.233 9.328 -0.337 1.00 90.56 71 GLN A O 1
ATOM 560 N N . THR A 1 72 ? -1.253 10.511 1.281 1.00 89.94 72 THR A N 1
ATOM 561 C CA . THR A 1 72 ? -0.731 11.816 0.856 1.00 89.94 72 THR A CA 1
ATOM 562 C C . THR A 1 72 ? 0.796 11.845 0.905 1.00 89.94 72 THR A C 1
ATOM 564 O O . THR A 1 72 ? 1.442 12.271 -0.052 1.00 89.94 72 THR A O 1
ATOM 567 N N . LYS A 1 73 ? 1.400 11.348 1.992 1.00 87.75 73 LYS A N 1
ATOM 568 C CA . LYS A 1 73 ? 2.864 11.277 2.121 1.00 87.75 73 LYS A CA 1
ATOM 569 C C . LYS A 1 73 ? 3.493 10.339 1.099 1.00 87.75 73 LYS A C 1
ATOM 571 O O . LYS A 1 73 ? 4.496 10.706 0.502 1.00 87.75 73 LYS A O 1
ATOM 576 N N . ILE A 1 74 ? 2.916 9.161 0.877 1.00 85.44 74 ILE A N 1
ATOM 577 C CA . ILE A 1 74 ? 3.424 8.194 -0.107 1.00 85.44 74 ILE A CA 1
ATOM 578 C C . ILE A 1 74 ? 3.369 8.789 -1.518 1.00 85.44 74 ILE A C 1
ATOM 580 O O . ILE A 1 74 ? 4.321 8.645 -2.280 1.00 85.44 74 ILE A O 1
ATOM 584 N N . THR A 1 75 ? 2.293 9.506 -1.843 1.00 82.06 75 THR A N 1
ATOM 585 C CA . THR A 1 75 ? 2.127 10.152 -3.152 1.00 82.06 75 THR A CA 1
ATOM 586 C C . THR A 1 75 ? 3.126 11.295 -3.345 1.00 82.06 75 THR A C 1
ATOM 588 O O . THR A 1 75 ? 3.799 11.361 -4.371 1.00 82.06 75 THR A O 1
ATOM 591 N N . ASN A 1 76 ? 3.276 12.169 -2.345 1.00 80.88 76 ASN A N 1
ATOM 592 C CA . ASN A 1 76 ? 4.143 13.348 -2.440 1.00 80.88 76 ASN A CA 1
ATOM 593 C C . ASN A 1 76 ? 5.636 13.025 -2.298 1.00 80.88 76 ASN A C 1
ATOM 595 O O . ASN A 1 76 ? 6.477 13.737 -2.840 1.00 80.88 76 ASN A O 1
ATOM 599 N N . CYS A 1 77 ? 5.978 11.974 -1.554 1.00 77.25 77 CYS A N 1
ATOM 600 C CA . CYS A 1 77 ? 7.354 11.570 -1.278 1.00 77.25 77 CYS A CA 1
ATOM 601 C C . CYS A 1 77 ? 7.717 10.250 -1.967 1.00 77.25 77 CYS A C 1
ATOM 603 O O . CYS A 1 77 ? 8.573 9.521 -1.465 1.00 77.25 77 CYS A O 1
ATOM 605 N N . SER A 1 78 ? 7.076 9.925 -3.096 1.00 69.88 78 SER A N 1
ATOM 606 C CA . SER A 1 78 ? 7.440 8.734 -3.862 1.00 69.88 78 SER A CA 1
ATOM 607 C C . SER A 1 78 ? 8.901 8.845 -4.320 1.00 69.88 78 SER A C 1
ATOM 609 O O . SER A 1 78 ? 9.234 9.764 -5.074 1.00 69.88 78 SER A O 1
ATOM 611 N N . PRO A 1 79 ? 9.787 7.910 -3.923 1.00 65.81 79 PRO A N 1
ATOM 612 C CA . PRO A 1 79 ? 11.156 7.865 -4.436 1.00 65.81 79 PRO A CA 1
ATOM 613 C C . PRO A 1 79 ? 11.191 7.411 -5.903 1.00 65.81 79 PRO A C 1
ATOM 615 O O . PRO A 1 79 ? 12.216 7.530 -6.572 1.00 65.81 79 PRO A O 1
ATOM 618 N N . TYR A 1 80 ? 10.067 6.897 -6.407 1.00 66.50 80 TYR A N 1
ATOM 619 C CA . TYR A 1 80 ? 9.885 6.482 -7.784 1.00 66.50 80 TYR A CA 1
ATOM 620 C C . TYR A 1 80 ? 9.241 7.634 -8.548 1.00 66.50 80 TYR A C 1
ATOM 622 O O . TYR A 1 80 ? 8.022 7.815 -8.536 1.00 66.50 80 TYR A O 1
ATOM 630 N N . THR A 1 81 ? 10.07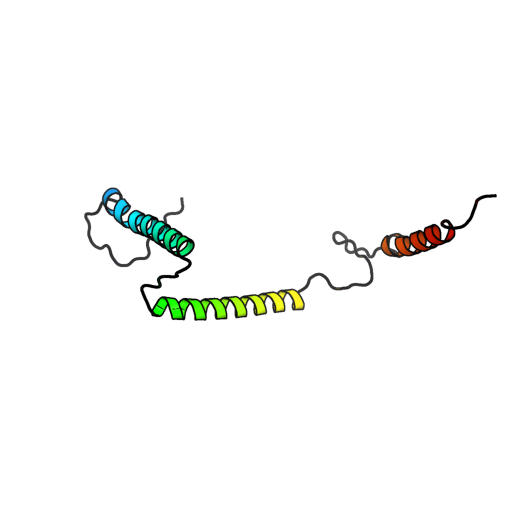3 8.436 -9.200 1.00 66.12 81 THR A N 1
ATOM 631 C CA . THR A 1 81 ? 9.610 9.301 -10.281 1.00 66.12 81 THR A CA 1
ATOM 632 C C . THR A 1 81 ? 9.494 8.449 -11.540 1.00 66.12 81 THR A C 1
ATOM 634 O O . THR A 1 81 ? 10.308 7.549 -11.759 1.00 66.12 81 THR A O 1
ATOM 637 N N . ALA A 1 82 ? 8.480 8.703 -12.371 1.00 67.44 82 ALA A N 1
ATOM 638 C CA . ALA A 1 82 ? 8.379 8.107 -13.702 1.00 67.44 82 ALA A CA 1
ATOM 639 C C . ALA A 1 82 ? 9.467 8.716 -14.601 1.00 67.44 82 ALA A C 1
ATOM 641 O O . ALA A 1 82 ? 9.198 9.528 -15.484 1.00 67.44 82 ALA A O 1
ATOM 642 N N . TYR A 1 83 ? 10.726 8.405 -14.303 1.00 69.94 83 TYR A N 1
ATOM 643 C CA . TYR A 1 83 ? 11.850 8.851 -15.095 1.00 69.94 83 TYR A CA 1
ATOM 644 C C . TYR A 1 83 ? 11.871 8.000 -16.370 1.00 69.94 83 TYR A C 1
ATOM 646 O O . TYR A 1 83 ? 11.904 6.773 -16.277 1.00 69.94 83 TYR A O 1
ATOM 654 N N . PRO A 1 84 ? 11.827 8.613 -17.565 1.00 70.00 84 PRO A N 1
ATOM 655 C CA . PRO A 1 84 ? 11.657 7.882 -18.823 1.00 70.00 84 PRO A CA 1
ATOM 656 C C . PRO A 1 84 ? 12.862 7.000 -19.182 1.00 70.00 84 PRO A C 1
ATOM 658 O O . PRO A 1 84 ? 12.778 6.165 -20.078 1.00 70.00 84 PRO A O 1
ATOM 661 N N . LEU A 1 85 ? 13.991 7.190 -18.500 1.00 72.75 85 LEU A N 1
ATOM 662 C CA . LEU A 1 85 ? 15.235 6.479 -18.749 1.00 72.75 85 LEU A CA 1
ATOM 663 C C . LEU A 1 85 ? 15.517 5.491 -17.615 1.00 72.75 85 LEU A C 1
ATOM 665 O O . LEU A 1 85 ? 15.412 5.833 -16.436 1.00 72.75 85 LEU A O 1
ATOM 669 N N . LEU A 1 86 ? 15.935 4.276 -17.972 1.00 74.69 86 LEU A N 1
ATOM 670 C CA . LEU A 1 86 ? 16.375 3.294 -16.987 1.00 74.69 86 LEU A CA 1
ATOM 671 C C . LEU A 1 86 ? 17.637 3.813 -16.290 1.00 74.69 86 LEU A C 1
ATOM 673 O O . LEU A 1 86 ? 18.589 4.243 -16.943 1.00 74.69 86 LEU A O 1
ATOM 677 N N . LYS A 1 87 ? 17.663 3.745 -14.963 1.00 77.69 87 LYS A N 1
ATOM 678 C CA . LYS A 1 87 ? 18.810 4.157 -14.157 1.00 77.69 87 LYS A CA 1
ATOM 679 C C . LYS A 1 87 ? 19.210 3.031 -13.226 1.00 77.69 87 LYS A C 1
ATOM 681 O O . LYS A 1 87 ? 18.362 2.434 -12.568 1.00 77.69 87 LYS A O 1
ATOM 686 N N . ASN A 1 88 ? 20.504 2.757 -13.148 1.00 77.94 88 ASN A N 1
ATOM 687 C CA . ASN A 1 88 ? 21.015 1.815 -12.166 1.00 77.94 88 ASN A CA 1
ATOM 688 C C . ASN A 1 88 ? 20.997 2.464 -10.769 1.00 77.94 88 ASN A C 1
ATOM 690 O O . ASN A 1 88 ? 21.539 3.549 -10.566 1.00 77.94 88 ASN A O 1
ATOM 694 N N . ILE A 1 89 ? 20.362 1.793 -9.805 1.00 77.19 89 ILE A N 1
ATOM 695 C CA . ILE A 1 89 ? 20.151 2.310 -8.444 1.00 77.19 89 ILE A CA 1
ATOM 696 C C . ILE A 1 89 ? 21.442 2.391 -7.612 1.00 77.19 89 ILE A C 1
ATOM 698 O O . ILE A 1 89 ? 21.527 3.187 -6.680 1.00 77.19 89 ILE A O 1
ATOM 702 N N . VAL A 1 90 ? 22.454 1.587 -7.951 1.00 76.69 90 VAL A N 1
ATOM 703 C CA . VAL A 1 90 ? 23.712 1.472 -7.201 1.00 76.69 90 VAL A CA 1
ATOM 704 C C . VAL A 1 90 ? 24.693 2.568 -7.604 1.00 76.69 90 VAL A C 1
ATOM 706 O O . VAL A 1 90 ? 25.278 3.225 -6.751 1.00 76.69 90 VAL A O 1
ATOM 709 N N . ASN A 1 91 ? 24.877 2.779 -8.906 1.00 84.38 91 ASN A N 1
ATOM 710 C CA . ASN A 1 91 ? 25.906 3.679 -9.441 1.00 84.38 91 ASN A CA 1
ATOM 711 C C . ASN A 1 91 ? 25.331 4.908 -10.161 1.00 84.38 91 ASN A C 1
ATOM 713 O O . ASN A 1 91 ? 26.094 5.741 -10.639 1.00 84.38 91 ASN A O 1
ATOM 717 N N . TRP A 1 92 ? 24.003 5.044 -10.219 1.00 77.12 92 TRP A N 1
ATOM 718 C CA . TRP A 1 92 ? 23.303 6.192 -10.802 1.00 77.12 92 TRP A CA 1
ATOM 719 C C . TRP A 1 92 ? 23.595 6.413 -12.296 1.00 77.12 92 TRP A C 1
ATOM 721 O O . TRP A 1 92 ? 23.264 7.470 -12.836 1.00 77.12 92 TRP A O 1
ATOM 731 N N . ILE A 1 93 ? 24.157 5.409 -12.977 1.00 80.88 93 ILE A N 1
ATOM 732 C CA . ILE A 1 93 ? 24.440 5.454 -14.412 1.00 80.88 93 ILE A CA 1
ATOM 733 C C . ILE A 1 93 ? 23.134 5.261 -15.186 1.00 80.88 93 ILE A C 1
ATOM 735 O O . ILE A 1 93 ? 22.332 4.369 -14.884 1.00 80.88 93 ILE A O 1
ATOM 739 N N . MET A 1 94 ? 22.931 6.116 -16.187 1.00 83.31 94 MET A N 1
ATOM 740 C CA . MET A 1 94 ? 21.811 6.024 -17.115 1.00 83.31 94 MET A CA 1
ATOM 741 C C . MET A 1 94 ? 22.061 4.886 -18.100 1.00 83.31 94 MET A C 1
ATOM 743 O O . MET A 1 94 ? 23.117 4.819 -18.728 1.00 83.31 94 MET A O 1
ATOM 747 N N . ALA A 1 95 ? 21.095 3.987 -18.221 1.00 78.31 95 ALA A N 1
ATOM 748 C CA . ALA A 1 95 ? 21.152 2.893 -19.169 1.00 78.31 95 ALA A CA 1
ATOM 749 C C . ALA A 1 95 ? 20.978 3.442 -20.594 1.00 78.31 95 ALA A C 1
ATOM 751 O O . ALA A 1 95 ? 20.142 4.321 -20.829 1.00 78.31 95 ALA A O 1
ATOM 752 N N . GLY A 1 96 ? 21.774 2.936 -21.536 1.00 75.31 96 GLY A N 1
ATOM 753 C CA . GLY A 1 96 ? 21.615 3.258 -22.950 1.00 75.31 96 GLY A CA 1
ATOM 754 C C . GLY A 1 96 ? 20.300 2.712 -23.515 1.00 75.31 96 GLY A C 1
ATOM 755 O O . GLY A 1 96 ? 19.606 1.902 -22.896 1.00 75.31 96 GLY A O 1
ATOM 756 N N . SER A 1 97 ? 19.926 3.163 -24.711 1.00 71.88 97 SER A N 1
ATOM 757 C CA . SER A 1 97 ? 18.726 2.672 -25.406 1.00 71.88 97 SER A CA 1
ATOM 758 C C . SER A 1 97 ? 18.813 1.187 -25.789 1.00 71.88 97 SER A C 1
ATOM 760 O O . SER A 1 97 ? 17.784 0.558 -26.032 1.00 71.88 97 SER A O 1
ATOM 762 N N . ASP A 1 98 ? 20.019 0.622 -25.805 1.00 71.62 98 ASP A N 1
ATOM 763 C CA . ASP A 1 98 ? 20.357 -0.764 -26.135 1.00 71.62 98 ASP A CA 1
ATOM 764 C C . ASP A 1 98 ? 19.965 -1.777 -25.048 1.00 71.62 98 ASP A C 1
ATOM 766 O O . ASP A 1 98 ? 19.678 -2.934 -25.351 1.00 71.62 98 ASP A O 1
ATOM 770 N N . VAL A 1 99 ? 19.889 -1.344 -23.789 1.00 71.31 99 VAL A N 1
ATOM 771 C CA . VAL A 1 99 ? 19.566 -2.197 -22.629 1.00 71.31 99 VAL A CA 1
ATOM 772 C C . VAL A 1 99 ? 18.091 -2.126 -22.210 1.00 71.31 99 VAL A C 1
ATOM 774 O O . VAL A 1 99 ? 17.681 -2.768 -21.241 1.00 71.31 99 VAL A O 1
ATOM 777 N N . ASN A 1 100 ? 17.253 -1.391 -22.950 1.00 71.94 100 ASN A N 1
ATOM 778 C CA . ASN A 1 100 ? 15.818 -1.315 -22.680 1.00 71.94 100 ASN A CA 1
ATOM 779 C C . ASN A 1 100 ? 15.072 -2.554 -23.219 1.00 71.94 100 ASN A C 1
ATOM 781 O O . ASN A 1 100 ? 14.631 -2.605 -24.369 1.00 71.94 100 ASN A O 1
ATOM 785 N N . VAL A 1 101 ? 14.875 -3.544 -22.346 1.00 73.38 101 VAL A N 1
ATOM 786 C CA . VAL A 1 101 ? 14.174 -4.803 -22.660 1.00 73.38 101 VAL A CA 1
ATOM 787 C C . VAL A 1 101 ? 12.724 -4.578 -23.120 1.00 73.38 101 VAL A C 1
ATOM 789 O O . VAL A 1 101 ? 12.217 -5.344 -23.940 1.00 73.38 101 VAL A O 1
ATOM 792 N N . HIS A 1 102 ? 12.060 -3.506 -22.673 1.00 73.44 102 HIS A N 1
ATOM 793 C CA . HIS A 1 102 ? 10.693 -3.194 -23.103 1.00 73.44 102 HIS A CA 1
ATOM 794 C C . HIS A 1 102 ? 10.630 -2.763 -24.573 1.00 73.44 102 HIS A C 1
ATOM 796 O O . HIS A 1 102 ? 9.731 -3.190 -25.296 1.00 73.44 102 HIS A O 1
ATOM 802 N N . ALA A 1 103 ? 11.621 -2.005 -25.052 1.00 70.94 103 ALA A N 1
ATOM 803 C CA . ALA A 1 103 ? 11.725 -1.661 -26.472 1.00 70.94 103 ALA A CA 1
ATOM 804 C C . ALA A 1 103 ? 11.967 -2.914 -27.338 1.00 70.94 103 ALA A C 1
ATOM 806 O O . ALA A 1 103 ? 11.391 -3.067 -28.417 1.00 70.94 103 ALA A O 1
ATOM 807 N N . LEU A 1 104 ? 12.755 -3.867 -26.832 1.00 73.06 104 LEU A N 1
ATOM 808 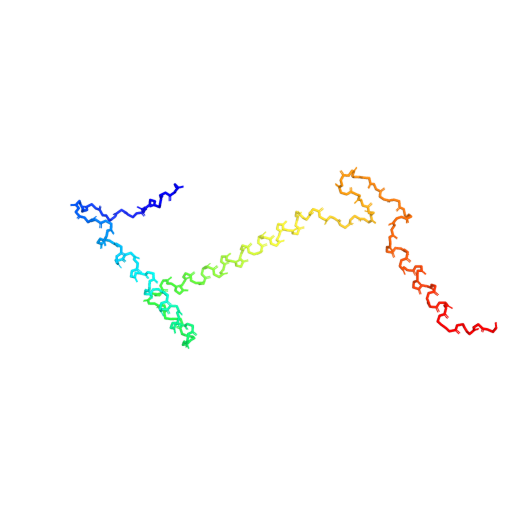C CA . LEU A 1 104 ? 12.993 -5.150 -27.501 1.00 73.06 104 LEU A CA 1
ATOM 809 C C . LEU A 1 104 ? 11.734 -6.030 -27.558 1.00 73.06 104 LEU A C 1
ATOM 811 O O . LEU A 1 104 ? 11.561 -6.799 -28.508 1.00 73.06 104 LEU A O 1
ATOM 815 N N . GLN A 1 105 ? 10.818 -5.898 -26.596 1.00 80.00 105 GLN A N 1
ATOM 816 C CA . GLN A 1 105 ? 9.545 -6.621 -26.599 1.00 80.00 105 GLN A CA 1
ATOM 817 C C . GLN A 1 105 ? 8.635 -6.190 -27.761 1.00 80.00 105 GLN A C 1
ATOM 819 O O . GLN A 1 105 ? 7.990 -7.042 -28.378 1.00 80.00 105 GLN A O 1
ATOM 824 N N . GLU A 1 106 ? 8.613 -4.905 -28.121 1.00 81.62 106 GLU A N 1
ATOM 825 C CA . GLU A 1 106 ? 7.873 -4.433 -29.299 1.00 81.62 106 GLU A CA 1
ATOM 826 C C . GLU A 1 106 ? 8.438 -5.011 -30.599 1.00 81.62 106 GLU A C 1
ATOM 828 O O . GLU A 1 106 ? 7.684 -5.469 -31.464 1.00 81.62 106 GLU A O 1
ATOM 833 N N . VAL A 1 107 ? 9.767 -5.039 -30.721 1.00 80.62 107 VAL A N 1
ATOM 834 C CA . VAL A 1 107 ? 10.462 -5.639 -31.868 1.00 80.62 107 VAL A CA 1
ATOM 835 C C . VAL A 1 107 ? 10.155 -7.135 -31.954 1.00 80.62 107 VAL A C 1
ATOM 837 O O . VAL A 1 107 ? 9.769 -7.621 -33.019 1.00 80.62 107 VAL A O 1
ATOM 840 N N . ARG A 1 108 ? 10.218 -7.861 -30.830 1.00 82.06 108 ARG A N 1
ATOM 841 C CA . ARG A 1 108 ? 9.836 -9.280 -30.752 1.00 82.06 108 ARG A CA 1
ATOM 842 C C . ARG A 1 108 ? 8.400 -9.504 -31.222 1.00 82.06 108 ARG A C 1
ATOM 844 O O . ARG A 1 108 ? 8.158 -10.395 -32.031 1.00 82.06 108 ARG A O 1
ATOM 851 N N . ASN A 1 109 ? 7.451 -8.701 -30.746 1.00 86.50 109 ASN A N 1
ATOM 852 C CA . ASN A 1 109 ? 6.045 -8.840 -31.122 1.00 86.50 109 ASN A CA 1
ATOM 853 C C . ASN A 1 109 ? 5.825 -8.585 -32.621 1.00 86.50 109 ASN A C 1
ATOM 855 O O . ASN A 1 109 ? 5.029 -9.288 -33.247 1.00 86.50 109 ASN A O 1
ATOM 859 N N . LYS A 1 110 ? 6.555 -7.633 -33.220 1.00 85.31 110 LYS A N 1
ATOM 860 C CA . LYS A 1 110 ? 6.554 -7.415 -34.678 1.00 85.31 110 LYS A CA 1
ATOM 861 C C . LYS A 1 110 ? 7.086 -8.634 -35.434 1.00 85.31 110 LYS A C 1
ATOM 863 O O . LYS A 1 110 ? 6.459 -9.059 -36.399 1.00 85.31 110 LYS A O 1
ATOM 868 N N . ILE A 1 111 ? 8.189 -9.225 -34.973 1.00 84.56 111 ILE A N 1
ATOM 869 C CA . ILE A 1 111 ? 8.784 -10.425 -35.583 1.00 84.56 111 ILE A CA 1
ATOM 870 C C . ILE A 1 111 ? 7.832 -11.623 -35.485 1.00 84.56 111 ILE A C 1
ATOM 872 O O . ILE A 1 111 ? 7.592 -12.291 -36.485 1.00 84.56 111 ILE A O 1
ATOM 876 N N . ILE A 1 112 ? 7.230 -11.872 -34.318 1.00 86.62 112 ILE A N 1
ATOM 877 C CA . ILE A 1 112 ? 6.272 -12.975 -34.136 1.00 86.62 112 ILE A CA 1
ATOM 878 C C . ILE A 1 112 ? 5.077 -12.808 -35.077 1.00 86.62 112 ILE A C 1
ATOM 880 O O . ILE A 1 112 ? 4.708 -13.758 -35.760 1.00 86.62 112 ILE A O 1
ATOM 884 N N . ARG A 1 113 ? 4.507 -11.600 -35.175 1.00 84.38 113 ARG A N 1
ATOM 885 C CA . ARG A 1 113 ? 3.415 -11.316 -36.123 1.00 84.38 113 ARG A CA 1
ATOM 886 C C . ARG A 1 113 ? 3.824 -11.526 -37.578 1.00 84.38 113 ARG A C 1
ATOM 888 O O . ARG A 1 113 ? 3.007 -11.961 -38.372 1.00 84.38 113 ARG A O 1
ATOM 895 N N . TYR A 1 114 ? 5.069 -11.212 -37.924 1.00 80.75 114 TYR A N 1
ATOM 896 C CA . TYR A 1 114 ? 5.595 -11.427 -39.269 1.00 80.75 114 TYR A CA 1
ATOM 897 C C . TYR A 1 114 ? 5.792 -12.916 -39.602 1.00 80.75 114 TYR A C 1
ATOM 899 O O . TYR A 1 114 ? 5.652 -13.309 -40.760 1.00 80.75 114 TYR A O 1
ATOM 907 N N . ILE A 1 115 ? 6.111 -13.741 -38.601 1.00 82.25 115 ILE A N 1
ATOM 908 C CA . ILE A 1 115 ? 6.321 -15.187 -38.756 1.00 82.25 115 ILE A CA 1
ATOM 909 C C . ILE A 1 115 ? 4.985 -15.946 -38.762 1.00 82.25 115 ILE A C 1
ATOM 911 O O . ILE A 1 115 ? 4.804 -16.866 -39.558 1.00 82.25 115 ILE A O 1
ATOM 915 N N . VAL A 1 116 ? 4.031 -15.560 -37.910 1.00 77.31 116 VAL A N 1
ATOM 916 C CA . VAL A 1 116 ? 2.705 -16.193 -37.832 1.00 77.31 116 VAL A CA 1
ATOM 917 C C . VAL A 1 116 ? 1.908 -15.857 -39.097 1.00 77.31 116 VAL A C 1
ATOM 919 O O . VAL A 1 116 ? 1.316 -14.790 -39.211 1.00 77.31 116 VAL A O 1
ATOM 922 N N . GLY A 1 117 ? 1.916 -16.779 -40.063 1.00 64.62 117 GLY A N 1
ATOM 923 C CA . GLY A 1 117 ? 1.187 -16.670 -41.334 1.00 64.62 117 GLY A CA 1
ATOM 924 C C . GLY A 1 117 ? 2.052 -16.812 -42.588 1.00 64.62 117 GLY A C 1
ATOM 925 O O . GLY A 1 117 ? 1.508 -16.973 -43.679 1.00 64.62 117 GLY A O 1
ATOM 926 N N . LYS A 1 118 ? 3.386 -16.811 -42.468 1.00 64.50 118 LYS A N 1
ATOM 927 C CA . LYS A 1 118 ? 4.271 -17.159 -43.588 1.00 64.50 118 LYS A CA 1
ATOM 928 C C . LYS A 1 118 ? 4.518 -18.663 -43.599 1.00 64.50 118 LYS A C 1
ATOM 930 O O . LYS A 1 118 ? 5.307 -19.170 -42.811 1.00 64.50 118 LYS A O 1
ATOM 935 N N . SER A 1 119 ? 3.836 -19.366 -44.502 1.00 60.59 119 SER A N 1
ATOM 936 C CA . SER A 1 119 ? 4.184 -20.745 -44.852 1.00 60.59 119 SER A CA 1
ATOM 937 C C . SER A 1 119 ? 5.560 -20.738 -45.515 1.00 60.59 119 SER A C 1
ATOM 939 O O . SER A 1 119 ? 5.735 -20.110 -46.558 1.00 60.59 119 SER A O 1
ATOM 941 N N . THR A 1 120 ? 6.541 -21.394 -44.901 1.00 62.81 120 THR A N 1
ATOM 942 C CA . THR A 1 120 ? 7.828 -21.699 -45.532 1.00 62.81 120 THR A CA 1
ATOM 943 C C . THR A 1 120 ? 7.586 -22.709 -46.652 1.00 62.81 120 THR A C 1
ATOM 945 O O . THR A 1 120 ? 7.450 -23.899 -46.379 1.00 62.81 120 THR A O 1
ATOM 948 N N . THR A 1 121 ? 7.433 -22.212 -47.880 1.00 46.62 121 THR A N 1
ATOM 949 C CA . THR A 1 121 ? 7.612 -22.986 -49.123 1.00 46.62 121 THR A CA 1
ATOM 950 C C . THR A 1 121 ? 9.062 -23.385 -49.313 1.00 46.62 121 THR A C 1
ATOM 952 O O . THR A 1 121 ? 9.931 -22.537 -49.002 1.00 46.62 121 THR A O 1
#